Protein AF-A0A7C3WJH5-F1 (afdb_monomer_lite)

pLDDT: mean 87.21, std 12.79, range [44.97, 98.38]

Sequence (146 aa):
MLFRFSALPVWGDQRVRDRLSWYYEVMLDRKPAKFKICRSVKADLEPTKASFEELLEEHSRLQKKFADTLQRVKSGAGIIELEEEPMFSLLDVKIELAKRMLKRCSFCEWRCRVDRTVEGKRGACKLGEKSFVSTWFHHYGEEPPL

Radius of gyration: 19.27 Å; chains: 1; bounding box: 49×36×44 Å

Foldseek 3Di:
DDQLQVAVVLCVDVVLCVVCVVVVCVVVLFAPDLVLLQQLQDFPDDQVPDDLVVLVVSLVVSVVVSVVSVVVRVVDDGPPPRPDGYPDGSVNSVVSNVQVCLCQPCPDPPSVGWNQADPPTADPVRDHPDDDDPDDDDDPVSDHDD

Secondary structure (DSSP, 8-state):
----GGGTGGGG-HHHHHHTHHHHHHHTTSS--HHHHHHHSB-SS-TTTS-HHHHHHHHHHHHHHHHHHHHHHHHH-SS----S--SSBHHHHHHHHHHHHHHT--SSTT-----TTSTT---TT---SSPP--------S-SPP-

Structure (mmCIF, N/CA/C/O backbone):
data_AF-A0A7C3WJH5-F1
#
_entry.id   AF-A0A7C3WJH5-F1
#
loop_
_atom_site.group_PDB
_atom_site.id
_atom_site.type_symbol
_atom_site.label_atom_id
_atom_site.label_alt_id
_atom_site.label_comp_id
_atom_site.label_asym_id
_atom_site.label_entity_id
_atom_site.label_seq_id
_atom_site.pdbx_PDB_ins_code
_atom_site.Cartn_x
_atom_site.Cartn_y
_atom_site.Cartn_z
_atom_site.occupancy
_atom_site.B_iso_or_equiv
_atom_site.auth_seq_id
_atom_site.auth_comp_id
_atom_site.auth_asym_id
_atom_site.auth_atom_id
_atom_site.pdbx_PDB_model_num
ATOM 1 N N . MET A 1 1 ? -33.536 -11.030 -7.191 1.00 44.97 1 MET A N 1
ATOM 2 C CA . MET A 1 1 ? -32.093 -11.115 -6.888 1.00 44.97 1 MET A CA 1
ATOM 3 C C . MET A 1 1 ? -31.971 -11.543 -5.432 1.00 44.97 1 MET A C 1
ATOM 5 O O . MET A 1 1 ? -32.331 -10.771 -4.556 1.00 44.97 1 MET A O 1
ATOM 9 N N . LEU A 1 2 ? -31.640 -12.811 -5.179 1.00 46.41 2 LEU A N 1
ATOM 10 C CA . LEU A 1 2 ? -31.436 -13.333 -3.824 1.00 46.41 2 LEU A CA 1
ATOM 11 C C . LEU A 1 2 ? -30.018 -12.947 -3.399 1.00 46.41 2 LEU A C 1
ATOM 13 O O . LEU A 1 2 ? -29.064 -13.605 -3.803 1.00 46.41 2 LEU A O 1
ATOM 17 N N . PHE A 1 3 ? -29.878 -11.859 -2.646 1.00 53.47 3 PHE A N 1
ATOM 18 C CA . PHE A 1 3 ? -28.608 -11.509 -2.014 1.00 53.47 3 PHE A CA 1
ATOM 19 C C . PHE A 1 3 ? -28.236 -12.623 -1.031 1.00 53.47 3 PHE A C 1
ATOM 21 O O . PHE A 1 3 ? -28.985 -12.918 -0.094 1.00 53.47 3 PHE A O 1
ATOM 28 N N . ARG A 1 4 ? -27.097 -13.283 -1.250 1.00 50.19 4 ARG A N 1
ATOM 29 C CA . ARG A 1 4 ? -26.543 -14.224 -0.275 1.00 50.19 4 ARG A CA 1
ATOM 30 C C . ARG A 1 4 ? -25.957 -13.417 0.879 1.00 50.19 4 ARG A C 1
ATOM 32 O O . ARG A 1 4 ? -24.790 -13.057 0.884 1.00 50.19 4 ARG A O 1
ATOM 39 N N . PHE A 1 5 ? -26.767 -13.172 1.903 1.00 58.47 5 PHE A N 1
ATOM 40 C CA . PHE A 1 5 ? -26.326 -12.542 3.150 1.00 58.47 5 PHE A CA 1
ATOM 41 C C . PHE A 1 5 ? -25.544 -13.500 4.068 1.00 58.47 5 PHE A C 1
ATOM 43 O O . PHE A 1 5 ? -25.628 -13.389 5.288 1.00 58.47 5 PHE A O 1
ATOM 50 N N . SER A 1 6 ? -24.778 -14.450 3.520 1.00 62.44 6 SER A N 1
ATOM 51 C CA . SER A 1 6 ? -23.958 -15.378 4.318 1.00 62.44 6 SER A CA 1
ATOM 52 C C . SER A 1 6 ? -22.947 -14.662 5.216 1.00 62.44 6 SER A C 1
ATOM 54 O O . SER A 1 6 ? -22.569 -15.201 6.253 1.00 62.44 6 SER A O 1
ATOM 56 N N . ALA A 1 7 ? -22.553 -13.438 4.858 1.00 67.88 7 ALA A N 1
ATOM 57 C CA . ALA A 1 7 ? -21.676 -12.606 5.667 1.00 67.88 7 ALA A CA 1
ATOM 58 C C . ALA A 1 7 ? -22.366 -11.933 6.868 1.00 67.88 7 ALA A C 1
ATOM 60 O O . ALA A 1 7 ? -21.681 -11.592 7.821 1.00 67.88 7 ALA A O 1
ATOM 61 N N . LEU A 1 8 ? -23.691 -11.731 6.891 1.00 72.06 8 LEU A N 1
ATOM 62 C CA . LEU A 1 8 ? -24.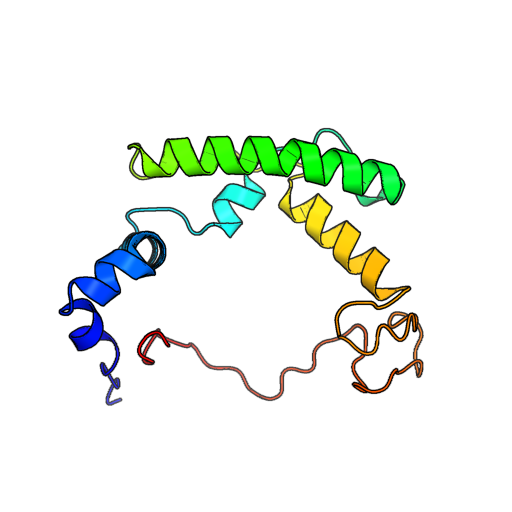328 -11.011 8.010 1.00 72.06 8 LEU A CA 1
ATOM 63 C C . LEU A 1 8 ? -24.288 -11.786 9.341 1.00 72.06 8 LEU A C 1
ATOM 65 O O . LEU A 1 8 ? -23.920 -11.184 10.353 1.00 72.06 8 LEU A O 1
ATOM 69 N N . PRO A 1 9 ? -24.588 -13.101 9.383 1.00 82.00 9 PRO A N 1
ATOM 70 C CA . PRO A 1 9 ? -24.524 -13.873 10.624 1.00 82.00 9 PRO A CA 1
ATOM 71 C C . PRO A 1 9 ? -23.133 -13.902 11.268 1.00 82.00 9 PRO A C 1
ATOM 73 O O . PRO A 1 9 ? -23.036 -14.005 12.490 1.00 82.00 9 PRO A O 1
ATOM 76 N N . VAL A 1 10 ? -22.056 -13.783 10.479 1.00 85.19 10 VAL A N 1
ATOM 77 C CA . VAL A 1 10 ? -20.673 -13.877 10.980 1.00 85.19 10 VAL A CA 1
ATOM 78 C C . VAL A 1 10 ? -20.339 -12.762 11.973 1.00 85.19 10 VAL A C 1
ATOM 80 O O . VAL A 1 10 ? -19.590 -12.975 12.923 1.00 85.19 10 VAL A O 1
ATOM 83 N N . TRP A 1 11 ? -20.964 -11.591 11.810 1.00 85.44 11 TRP A N 1
ATOM 84 C CA . TRP A 1 11 ? -20.788 -10.447 12.700 1.00 85.44 11 TRP A CA 1
ATOM 85 C C . TRP A 1 11 ? -21.499 -10.631 14.041 1.00 85.44 11 TRP A C 1
ATOM 87 O O . TRP A 1 11 ? -21.259 -9.860 14.965 1.00 85.44 11 TRP A O 1
ATOM 97 N N . GLY A 1 12 ? -22.334 -11.665 14.185 1.00 85.50 12 GLY A N 1
ATOM 98 C CA . GLY A 1 12 ? -22.868 -12.089 15.474 1.00 85.50 12 GLY A CA 1
ATOM 99 C C . GLY A 1 12 ? -21.789 -12.651 16.408 1.00 85.50 12 GLY A C 1
ATOM 100 O O . GLY A 1 12 ? -21.856 -12.397 17.612 1.00 85.50 12 GLY A O 1
ATOM 101 N N . ASP A 1 13 ? -20.762 -13.334 15.880 1.00 89.81 13 ASP A N 1
ATOM 102 C CA . ASP A 1 13 ? -19.672 -13.915 16.682 1.00 89.81 13 ASP A CA 1
ATOM 103 C C . ASP A 1 13 ? -18.742 -12.809 17.213 1.00 89.81 13 ASP A C 1
ATOM 105 O O . ASP A 1 13 ? -18.134 -12.040 16.461 1.00 89.81 13 ASP A O 1
ATOM 109 N N . GLN A 1 14 ? -18.618 -12.730 18.539 1.00 90.56 14 GLN A N 1
ATOM 110 C CA . GLN A 1 14 ? -17.771 -11.742 19.204 1.00 90.56 14 GLN A CA 1
ATOM 111 C C . GLN A 1 14 ? -16.292 -11.890 18.817 1.00 90.56 14 GLN A C 1
ATOM 113 O O . GLN A 1 14 ? -15.617 -10.890 18.597 1.00 90.56 14 GLN A O 1
ATOM 118 N N . ARG A 1 15 ? -15.792 -13.119 18.630 1.00 91.50 15 ARG A N 1
ATOM 119 C CA . ARG A 1 15 ? -14.390 -13.371 18.256 1.00 91.50 15 ARG A CA 1
ATOM 120 C C . ARG A 1 15 ? -14.061 -12.793 16.886 1.00 91.50 15 ARG A C 1
ATOM 122 O O . ARG A 1 15 ? -12.947 -12.316 16.672 1.00 91.50 15 ARG A O 1
ATOM 129 N N . VAL A 1 16 ? -15.022 -12.838 15.963 1.00 90.06 16 VAL A N 1
ATOM 130 C CA . VAL A 1 16 ? -14.884 -12.252 14.624 1.00 90.06 16 VAL A CA 1
ATOM 131 C C . VAL A 1 16 ? -14.828 -10.733 14.735 1.00 90.06 16 VAL A C 1
ATOM 133 O O . VAL A 1 16 ? -13.905 -10.117 14.200 1.00 90.06 16 VAL A O 1
ATOM 136 N N . ARG A 1 17 ? -15.755 -10.132 15.494 1.00 89.56 17 ARG A N 1
ATOM 137 C CA . ARG A 1 17 ? -15.758 -8.685 15.759 1.00 89.56 17 ARG A CA 1
ATOM 138 C C . ARG A 1 17 ? -14.473 -8.209 16.432 1.00 89.56 17 ARG A C 1
ATOM 140 O O . ARG A 1 17 ? -13.965 -7.159 16.056 1.00 89.56 17 ARG A O 1
ATOM 147 N N . ASP A 1 18 ? -13.903 -8.982 17.349 1.00 90.69 18 ASP A N 1
ATOM 148 C CA . ASP A 1 18 ? -12.664 -8.611 18.036 1.00 90.69 18 ASP A CA 1
ATOM 149 C C . ASP A 1 18 ? -11.457 -8.658 17.085 1.00 90.69 18 ASP A C 1
ATOM 151 O O . ASP A 1 18 ? -10.703 -7.684 16.967 1.00 90.69 18 ASP A O 1
ATOM 155 N N . ARG A 1 19 ? -11.298 -9.765 16.343 1.00 91.44 19 ARG A N 1
ATOM 156 C CA . ARG A 1 19 ? -10.176 -9.965 15.406 1.00 91.44 19 ARG A CA 1
ATOM 157 C C . ARG A 1 19 ? -10.212 -9.008 14.220 1.00 91.44 19 ARG A C 1
ATOM 159 O O . ARG A 1 19 ? -9.163 -8.564 13.757 1.00 91.44 19 ARG A O 1
ATOM 166 N N . LEU A 1 20 ? -11.408 -8.683 13.736 1.00 90.94 20 LEU A N 1
ATOM 167 C CA . LEU A 1 20 ? -11.628 -7.843 12.558 1.00 90.94 20 LEU A CA 1
ATOM 168 C C . LEU A 1 20 ? -12.249 -6.495 12.913 1.00 90.94 20 LEU A C 1
ATOM 170 O O . LEU A 1 20 ? -12.858 -5.851 12.062 1.00 90.94 20 LEU A O 1
ATOM 174 N N . SER A 1 21 ? -12.049 -6.034 14.146 1.00 90.69 21 SER A N 1
ATOM 175 C CA . SER A 1 21 ? -12.645 -4.806 14.682 1.00 90.69 21 SER A CA 1
ATOM 176 C C . SER A 1 21 ? -12.490 -3.604 13.755 1.00 90.69 21 SER A C 1
ATOM 178 O O . SER A 1 21 ? -13.458 -2.905 13.486 1.00 90.69 21 SER A O 1
ATOM 180 N N . TRP A 1 22 ? -11.306 -3.384 13.175 1.00 90.81 22 TRP A N 1
ATOM 181 C CA . TRP A 1 22 ? -11.121 -2.285 12.222 1.00 90.81 22 TRP A CA 1
ATOM 182 C C . TRP A 1 22 ? -11.978 -2.437 10.963 1.00 90.81 22 TRP A C 1
ATOM 184 O O . TRP A 1 22 ? -12.565 -1.464 10.507 1.00 90.81 22 TRP A O 1
ATOM 194 N N . TYR A 1 23 ? -12.034 -3.642 10.390 1.00 88.31 23 TYR A N 1
ATOM 195 C CA . TYR A 1 23 ? -12.846 -3.905 9.203 1.00 88.31 23 TYR A CA 1
ATOM 196 C C . TYR A 1 23 ? -14.330 -3.693 9.512 1.00 88.31 23 TYR A C 1
ATOM 198 O O . TYR A 1 23 ? -15.016 -3.020 8.753 1.00 88.31 23 TYR A O 1
ATOM 206 N N . TYR A 1 24 ? -14.794 -4.192 10.660 1.00 87.44 24 TYR A N 1
ATOM 207 C CA . TYR A 1 24 ? -16.168 -4.021 11.127 1.00 87.44 24 TYR A CA 1
ATOM 208 C C . TYR A 1 24 ? -16.548 -2.542 11.305 1.00 87.44 24 TYR A C 1
ATOM 210 O O . TYR A 1 24 ? -17.602 -2.108 10.850 1.00 87.44 24 TYR A O 1
ATOM 218 N N . GLU A 1 25 ? -15.666 -1.740 11.905 1.00 89.25 25 GLU A N 1
ATOM 219 C CA . GLU A 1 25 ? -15.886 -0.300 12.079 1.00 89.25 25 GLU A CA 1
ATOM 220 C C . GLU A 1 25 ? -15.873 0.477 10.752 1.00 89.25 25 GLU A C 1
ATOM 222 O O . GLU A 1 25 ? -16.611 1.448 10.610 1.00 89.25 25 GLU A O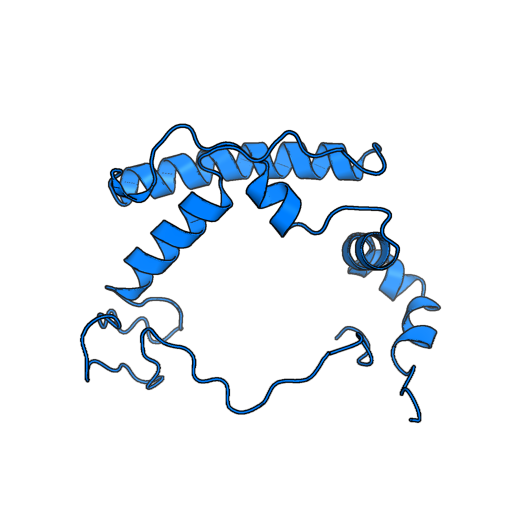 1
ATOM 227 N N . VAL A 1 26 ? -15.056 0.058 9.777 1.00 88.25 26 VAL A N 1
ATOM 228 C CA . VAL A 1 26 ? -15.052 0.639 8.421 1.00 88.25 26 VAL A CA 1
ATOM 229 C C . VAL A 1 26 ? -16.324 0.268 7.663 1.00 88.25 26 VAL A C 1
ATOM 231 O O . VAL A 1 26 ? -16.908 1.127 7.019 1.00 88.25 26 VAL A O 1
ATOM 234 N N . MET A 1 27 ? -16.771 -0.987 7.759 1.00 85.06 27 MET A N 1
ATOM 235 C CA . MET A 1 27 ? -18.012 -1.466 7.139 1.00 85.06 27 MET A CA 1
ATOM 236 C C . MET A 1 27 ? -19.242 -0.697 7.643 1.00 85.06 27 MET A C 1
ATOM 238 O O . MET A 1 27 ? -20.198 -0.515 6.902 1.00 85.06 27 MET A O 1
ATOM 242 N N . LEU A 1 28 ? -19.214 -0.250 8.900 1.00 86.31 28 LEU A N 1
ATOM 243 C CA . LEU A 1 28 ? -20.289 0.524 9.524 1.00 86.31 28 LEU A CA 1
ATOM 244 C C . LEU A 1 28 ? -20.090 2.041 9.393 1.00 86.31 28 LEU A C 1
ATOM 246 O O . LEU A 1 28 ? -20.722 2.793 10.131 1.00 86.31 28 LEU A O 1
ATOM 250 N N . ASP A 1 29 ? -19.185 2.480 8.509 1.00 84.81 29 ASP A N 1
ATOM 251 C CA . ASP A 1 29 ? -18.837 3.885 8.245 1.00 84.81 29 ASP A CA 1
ATOM 252 C C . ASP A 1 29 ? -18.432 4.694 9.494 1.00 84.81 29 ASP A C 1
ATOM 254 O O . ASP A 1 29 ? -18.422 5.924 9.499 1.00 84.81 29 ASP A O 1
ATOM 258 N N . ARG A 1 30 ? -18.022 4.014 10.571 1.00 86.69 30 ARG A N 1
ATOM 259 C CA . ARG A 1 30 ? -17.569 4.661 11.812 1.00 86.69 30 ARG A CA 1
ATOM 260 C C . ARG A 1 30 ? -16.101 5.059 11.767 1.00 86.69 30 ARG A C 1
ATOM 262 O O . ARG A 1 30 ? -15.682 5.967 12.487 1.00 86.69 30 ARG A O 1
ATOM 269 N N . LYS A 1 31 ? -15.303 4.375 10.941 1.00 89.12 31 LYS A N 1
ATOM 270 C CA . LYS A 1 31 ? -13.866 4.632 10.769 1.00 89.12 31 LYS A CA 1
ATOM 271 C C . LYS A 1 31 ? -13.477 4.680 9.291 1.00 89.12 31 LYS A C 1
ATOM 273 O O . LYS A 1 31 ? -14.048 3.957 8.480 1.00 89.12 31 LYS A O 1
ATOM 278 N N . PRO A 1 32 ? -12.462 5.477 8.917 1.00 89.88 32 PRO A N 1
ATOM 279 C CA . PRO A 1 32 ? -11.977 5.508 7.546 1.00 89.88 32 PRO A CA 1
ATOM 280 C C . PRO A 1 32 ? -11.230 4.218 7.181 1.00 89.88 32 PRO A C 1
ATOM 282 O O . PRO A 1 32 ? -10.502 3.629 7.985 1.00 89.88 32 PRO A O 1
ATOM 285 N N . ALA A 1 33 ? -11.331 3.808 5.917 1.00 90.75 33 ALA A N 1
ATOM 286 C CA . ALA A 1 33 ? -10.462 2.773 5.371 1.00 90.75 33 ALA A CA 1
ATOM 287 C C . ALA A 1 33 ? -8.981 3.192 5.478 1.00 90.75 33 ALA A C 1
ATOM 289 O O . ALA A 1 33 ? -8.633 4.358 5.287 1.00 90.75 33 ALA A O 1
ATOM 290 N N . LYS A 1 34 ? -8.075 2.236 5.728 1.00 92.38 34 LYS A N 1
ATOM 291 C CA . LYS A 1 34 ? 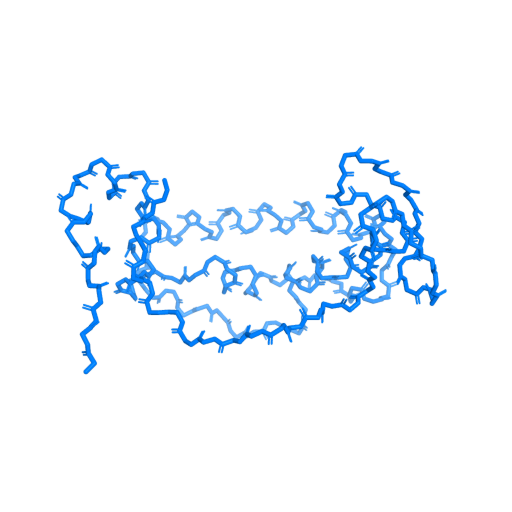-6.644 2.532 5.953 1.00 92.38 34 LYS A CA 1
ATOM 292 C C . LYS A 1 34 ? -5.970 3.237 4.775 1.00 92.38 34 LYS A C 1
ATOM 294 O O . LYS A 1 34 ? -5.039 4.004 4.995 1.00 92.38 34 LYS A O 1
ATOM 299 N N . PHE A 1 35 ? -6.427 3.007 3.542 1.00 92.25 35 PHE A N 1
ATOM 300 C CA . PHE A 1 35 ? -5.879 3.707 2.378 1.00 92.25 35 PHE A CA 1
ATOM 301 C C . PHE A 1 35 ? -6.215 5.206 2.401 1.00 92.25 35 PHE A C 1
ATOM 303 O O . PHE A 1 35 ? -5.384 6.000 1.976 1.00 92.25 35 PHE A O 1
ATOM 310 N N . LYS A 1 36 ? -7.372 5.604 2.960 1.00 91.62 36 LYS A N 1
ATOM 311 C CA . LYS A 1 36 ? -7.723 7.018 3.154 1.00 91.62 36 LYS A CA 1
ATOM 312 C C . LYS A 1 36 ? -6.755 7.675 4.143 1.00 91.62 36 LYS A C 1
ATOM 314 O O . LYS A 1 36 ? -6.207 8.725 3.844 1.00 91.62 36 LYS A O 1
ATOM 319 N N . ILE A 1 37 ? -6.442 6.995 5.252 1.00 91.94 37 ILE A N 1
ATOM 320 C CA . ILE A 1 37 ? -5.408 7.444 6.206 1.00 91.94 37 ILE A CA 1
ATOM 321 C C . ILE A 1 37 ? -4.030 7.513 5.527 1.00 91.94 37 ILE A C 1
ATOM 323 O O . ILE A 1 37 ? -3.278 8.456 5.719 1.00 91.94 37 ILE A O 1
ATOM 327 N N . CYS A 1 38 ? -3.672 6.520 4.711 1.00 94.38 38 CYS A N 1
ATOM 328 C CA . CYS A 1 38 ? -2.403 6.525 3.981 1.00 94.38 38 CYS A CA 1
ATOM 329 C C . CYS A 1 38 ? -2.296 7.711 3.008 1.00 94.38 38 CYS A C 1
ATOM 331 O O . CYS A 1 38 ? -1.213 8.265 2.847 1.00 94.38 38 CYS A O 1
ATOM 333 N N . ARG A 1 39 ? -3.408 8.097 2.374 1.00 93.75 39 ARG A N 1
ATOM 334 C CA . ARG A 1 39 ? -3.493 9.226 1.440 1.00 93.75 39 ARG A CA 1
ATOM 335 C C . ARG A 1 39 ? -3.445 10.586 2.144 1.00 93.75 39 ARG A C 1
ATOM 337 O O . ARG A 1 39 ? -2.969 11.542 1.554 1.00 93.75 39 ARG A O 1
ATOM 344 N N . SER A 1 40 ? -3.868 10.676 3.405 1.00 92.25 40 SER A N 1
ATOM 345 C CA . SER A 1 40 ? -3.809 11.930 4.170 1.00 92.25 40 SER A CA 1
ATOM 346 C C . SER A 1 40 ? -2.421 12.235 4.748 1.00 92.25 40 SER A C 1
ATOM 348 O O . SER A 1 40 ? -2.160 13.343 5.202 1.00 92.25 40 SER A O 1
ATOM 350 N N . VAL A 1 41 ? -1.510 11.257 4.788 1.00 94.12 41 VAL A N 1
ATOM 351 C CA . VAL A 1 41 ? -0.162 11.454 5.337 1.00 94.12 41 VAL A CA 1
ATOM 352 C C . VAL A 1 41 ? 0.717 12.130 4.284 1.00 94.12 41 VAL A C 1
ATOM 354 O O . VAL A 1 41 ? 1.195 11.465 3.366 1.00 94.12 41 VAL A O 1
ATOM 357 N N . LYS A 1 42 ? 0.937 13.441 4.435 1.00 95.94 42 LYS A N 1
ATOM 358 C CA . LYS A 1 42 ? 1.752 14.271 3.534 1.00 95.94 42 LYS A CA 1
ATOM 359 C C . LYS A 1 42 ? 3.195 13.775 3.412 1.00 95.94 42 LYS A C 1
ATOM 361 O O . LYS A 1 42 ? 3.867 13.574 4.428 1.00 95.94 42 LYS A O 1
ATOM 366 N N . ALA A 1 43 ? 3.658 13.651 2.170 1.00 96.88 43 ALA A N 1
ATOM 367 C CA . ALA A 1 43 ? 5.058 13.466 1.814 1.00 96.88 43 ALA A CA 1
ATOM 368 C C . ALA A 1 43 ? 5.751 14.824 1.628 1.00 96.88 43 ALA A C 1
ATOM 370 O O . ALA A 1 43 ? 5.159 15.764 1.096 1.00 96.88 43 ALA A O 1
ATOM 371 N N . ASP A 1 44 ? 7.011 14.914 2.051 1.00 94.88 44 ASP A N 1
ATOM 372 C CA . ASP A 1 44 ? 7.810 16.148 1.970 1.00 94.88 44 ASP A CA 1
ATOM 373 C C . ASP A 1 44 ? 8.755 16.152 0.751 1.00 94.88 44 ASP A C 1
ATOM 375 O O . ASP A 1 44 ? 9.721 16.908 0.698 1.00 94.88 44 ASP A O 1
ATOM 379 N N . LEU A 1 45 ? 8.470 15.305 -0.243 1.00 96.62 45 LEU A N 1
ATOM 380 C CA . LEU A 1 45 ? 9.190 15.226 -1.512 1.00 96.62 45 LEU A CA 1
ATOM 381 C C . LEU A 1 45 ? 8.238 14.931 -2.674 1.00 96.62 45 LEU A C 1
ATOM 383 O O . LEU A 1 45 ? 7.127 14.438 -2.477 1.00 96.62 45 LEU A O 1
ATOM 387 N N . GLU A 1 46 ? 8.704 15.198 -3.892 1.00 97.81 46 GLU A N 1
ATOM 388 C CA . GLU A 1 46 ? 8.043 14.776 -5.126 1.00 97.81 46 GLU A CA 1
ATOM 389 C C . GLU A 1 46 ? 8.519 13.358 -5.503 1.00 97.81 46 GLU A C 1
ATOM 391 O O . GLU A 1 46 ? 9.693 13.188 -5.855 1.00 97.81 46 GLU A O 1
ATOM 396 N N . PRO A 1 47 ? 7.652 12.323 -5.454 1.00 97.62 47 PRO A N 1
ATOM 397 C CA . PRO A 1 47 ? 8.097 10.934 -5.576 1.00 97.62 47 PRO A CA 1
ATOM 398 C C . PRO A 1 47 ? 8.828 10.618 -6.885 1.00 97.62 47 PRO A C 1
ATOM 400 O O . PRO A 1 47 ? 9.811 9.880 -6.897 1.00 97.62 47 PRO A O 1
ATOM 403 N N . THR A 1 48 ? 8.381 11.201 -7.996 1.00 97.38 48 THR A N 1
ATOM 404 C CA . THR A 1 48 ? 8.944 10.977 -9.337 1.00 97.38 48 THR A CA 1
ATOM 405 C C . THR A 1 48 ? 10.359 11.532 -9.502 1.00 97.38 48 THR A C 1
ATOM 407 O O . THR A 1 48 ? 11.093 11.035 -10.355 1.00 97.38 48 THR A O 1
ATOM 410 N N . LYS A 1 49 ? 10.759 12.526 -8.696 1.00 97.69 49 LYS A N 1
ATOM 411 C CA . LYS A 1 49 ? 12.086 13.164 -8.758 1.00 97.69 49 LYS A CA 1
ATOM 412 C C . LYS A 1 49 ? 13.095 12.588 -7.765 1.00 97.69 49 LYS A C 1
ATOM 414 O O . LYS A 1 49 ? 14.291 12.719 -7.995 1.00 97.69 49 LYS A O 1
ATOM 419 N N . ALA A 1 50 ? 12.630 11.953 -6.692 1.00 97.56 50 ALA A N 1
ATOM 420 C CA . ALA A 1 50 ? 13.496 11.338 -5.687 1.00 97.56 50 ALA A CA 1
ATOM 421 C C . ALA A 1 50 ? 14.194 10.074 -6.220 1.00 97.56 50 ALA A C 1
ATOM 423 O O . ALA A 1 50 ? 13.676 9.386 -7.100 1.00 97.56 50 ALA A O 1
ATOM 424 N N . SER A 1 51 ? 15.350 9.718 -5.669 1.00 97.88 51 SER A N 1
ATOM 425 C CA . SER A 1 51 ? 16.029 8.425 -5.836 1.00 97.88 51 SER A CA 1
ATOM 426 C C . SER A 1 51 ? 15.277 7.289 -5.126 1.00 97.88 51 SER A C 1
ATOM 428 O O . SER A 1 51 ? 14.284 7.506 -4.431 1.00 97.88 51 SER A O 1
ATOM 430 N N . PHE A 1 52 ? 15.669 6.033 -5.366 1.00 96.50 52 PHE A N 1
ATOM 431 C CA . PHE A 1 52 ? 14.997 4.892 -4.731 1.00 96.50 52 PHE A CA 1
ATOM 432 C C . PHE A 1 52 ? 15.264 4.860 -3.220 1.00 96.50 52 PHE A C 1
ATOM 434 O O . PHE A 1 52 ? 14.371 4.545 -2.437 1.00 96.50 52 PHE A O 1
ATOM 441 N N . GLU A 1 53 ? 16.474 5.238 -2.827 1.00 98.00 53 GLU A N 1
ATOM 442 C CA . GLU A 1 53 ? 16.947 5.339 -1.453 1.00 98.00 53 GLU A CA 1
ATOM 443 C C . GLU A 1 53 ? 16.183 6.431 -0.694 1.00 98.00 53 GLU A C 1
ATOM 445 O O . GLU A 1 53 ? 15.585 6.139 0.342 1.00 98.00 53 GLU A O 1
ATOM 450 N N . GLU A 1 54 ? 16.076 7.638 -1.261 1.00 98.25 54 GLU A N 1
ATOM 451 C CA . GLU A 1 54 ? 15.282 8.733 -0.677 1.00 98.25 54 GLU A CA 1
ATOM 452 C C . GLU A 1 54 ? 13.808 8.335 -0.497 1.00 98.25 54 GLU A C 1
ATOM 454 O O . GLU A 1 54 ? 13.201 8.626 0.534 1.00 98.25 54 GLU A O 1
ATOM 459 N N . LEU A 1 55 ? 13.221 7.610 -1.459 1.00 98.31 55 LEU A N 1
ATOM 460 C CA . LEU A 1 55 ? 11.852 7.100 -1.329 1.00 98.31 55 LEU A CA 1
ATOM 461 C C . LEU A 1 55 ? 11.703 6.088 -0.186 1.00 98.31 55 LEU A C 1
ATOM 463 O O . LEU A 1 55 ? 10.660 6.066 0.467 1.00 98.31 55 LEU A O 1
ATOM 467 N N . LEU A 1 56 ? 12.700 5.231 0.055 1.00 98.19 56 LEU A N 1
ATOM 468 C CA . LEU A 1 56 ? 12.672 4.261 1.155 1.00 98.19 56 LEU A CA 1
ATOM 469 C C . LEU A 1 56 ? 12.815 4.937 2.521 1.00 98.19 56 LEU A C 1
ATOM 471 O O . LEU A 1 56 ? 12.123 4.553 3.474 1.00 98.19 56 LEU A O 1
ATOM 475 N N . GLU A 1 57 ? 13.686 5.938 2.619 1.00 98.31 57 GLU A N 1
ATOM 476 C CA . GLU A 1 57 ? 13.851 6.759 3.820 1.00 98.31 57 GLU A CA 1
ATOM 477 C C . GLU A 1 57 ? 12.560 7.514 4.136 1.00 98.31 57 GLU A C 1
ATOM 479 O O . GLU A 1 57 ? 12.021 7.403 5.245 1.00 98.31 57 GLU A O 1
ATOM 484 N N . GLU A 1 58 ? 11.996 8.188 3.133 1.00 98.31 58 GLU A N 1
ATOM 485 C CA . GLU A 1 58 ? 10.739 8.911 3.269 1.00 98.31 58 GLU A CA 1
ATOM 486 C C . GLU A 1 58 ? 9.588 7.965 3.610 1.00 98.31 58 GLU A C 1
ATOM 488 O O . GLU A 1 58 ? 8.835 8.214 4.551 1.00 98.31 58 GLU A O 1
ATOM 493 N N . HIS A 1 59 ? 9.482 6.820 2.932 1.00 98.38 59 HIS A N 1
ATOM 494 C CA . HIS A 1 59 ? 8.496 5.797 3.269 1.00 98.38 59 HIS A CA 1
ATOM 495 C C . HIS A 1 59 ? 8.608 5.378 4.739 1.00 98.38 59 HIS A C 1
ATOM 497 O O . HIS A 1 59 ? 7.595 5.303 5.432 1.00 98.38 59 HIS A O 1
ATOM 503 N N . SER A 1 60 ? 9.820 5.138 5.241 1.00 98.38 60 SER A N 1
ATOM 504 C CA . SER A 1 60 ? 10.052 4.734 6.634 1.00 98.38 60 SER A CA 1
ATOM 505 C C . SER A 1 60 ? 9.648 5.824 7.629 1.00 98.38 60 SER A C 1
ATOM 507 O O . SER A 1 60 ? 9.038 5.530 8.661 1.00 98.38 60 SER A O 1
ATOM 509 N N . ARG A 1 61 ? 9.925 7.094 7.313 1.00 98.25 61 ARG A N 1
ATOM 510 C CA . ARG A 1 61 ? 9.497 8.249 8.114 1.00 98.25 61 ARG A CA 1
ATOM 511 C C . ARG A 1 61 ? 7.974 8.391 8.127 1.00 98.25 61 ARG A C 1
ATOM 513 O O . ARG A 1 61 ? 7.368 8.518 9.191 1.00 98.25 61 ARG A O 1
ATOM 520 N N . LEU A 1 62 ? 7.343 8.322 6.959 1.00 97.81 62 LEU A N 1
ATOM 521 C CA . LEU A 1 62 ? 5.896 8.437 6.802 1.00 97.81 62 LEU A CA 1
ATOM 522 C C . LEU A 1 62 ? 5.140 7.239 7.393 1.00 97.81 62 LEU A C 1
ATOM 524 O O . LEU A 1 62 ? 4.029 7.415 7.884 1.00 97.81 62 LEU A O 1
ATOM 528 N N . GLN A 1 63 ? 5.727 6.037 7.417 1.00 97.81 63 GLN A N 1
ATOM 529 C CA . GLN A 1 63 ? 5.155 4.878 8.118 1.00 97.81 63 GLN A CA 1
ATOM 530 C C . GLN A 1 63 ? 4.971 5.146 9.617 1.00 97.81 63 GLN A C 1
ATOM 532 O O . GLN A 1 63 ? 3.951 4.744 10.175 1.00 97.81 63 GLN A O 1
ATOM 537 N N . LYS A 1 64 ? 5.904 5.866 10.258 1.00 97.94 64 LYS A N 1
ATOM 538 C CA . LYS A 1 64 ? 5.762 6.281 11.665 1.00 97.94 64 LYS A CA 1
ATOM 539 C C . LYS A 1 64 ? 4.581 7.242 11.828 1.00 97.94 64 LYS A C 1
ATOM 541 O O . LYS A 1 64 ? 3.664 6.948 12.585 1.00 97.94 64 LYS A O 1
ATOM 546 N N . LYS A 1 65 ? 4.514 8.294 10.999 1.00 95.56 65 LYS A N 1
ATOM 547 C CA . LYS A 1 65 ? 3.379 9.243 10.985 1.00 95.56 65 LYS A CA 1
ATOM 548 C C . LYS A 1 65 ? 2.031 8.560 10.719 1.00 95.56 65 LYS A C 1
ATOM 550 O O . LYS A 1 65 ? 1.008 8.935 11.296 1.00 95.56 65 LYS A O 1
ATOM 555 N N . PHE A 1 66 ? 2.012 7.561 9.836 1.00 95.50 66 PHE A N 1
ATOM 556 C CA . PHE A 1 66 ? 0.834 6.744 9.566 1.00 95.50 66 PHE A CA 1
ATOM 557 C C . PHE A 1 66 ? 0.417 5.942 10.798 1.00 95.50 66 PHE A C 1
ATOM 559 O O . PHE A 1 66 ? -0.770 5.914 11.113 1.00 95.50 66 PHE A O 1
ATOM 566 N N . ALA A 1 67 ? 1.362 5.312 11.501 1.00 95.44 67 ALA A N 1
ATOM 567 C CA . ALA A 1 67 ? 1.079 4.574 12.728 1.00 95.44 67 ALA A CA 1
ATOM 568 C C . ALA A 1 67 ? 0.502 5.494 13.816 1.00 95.44 67 ALA A C 1
ATOM 570 O O . ALA A 1 67 ? -0.517 5.149 14.414 1.00 95.44 67 ALA A O 1
ATOM 571 N N . ASP A 1 68 ? 1.074 6.688 13.991 1.00 93.00 68 ASP A N 1
ATOM 572 C CA . ASP A 1 68 ? 0.579 7.696 14.935 1.00 93.00 68 ASP A CA 1
ATOM 573 C C . ASP A 1 68 ? -0.837 8.151 14.567 1.00 93.00 68 ASP A C 1
ATOM 575 O O . ASP A 1 68 ? -1.742 8.185 15.401 1.00 93.00 68 ASP A O 1
ATOM 579 N N . THR A 1 69 ? -1.073 8.441 13.285 1.00 90.88 69 THR A N 1
ATOM 580 C CA . THR A 1 69 ? -2.400 8.827 12.787 1.00 90.88 69 THR A CA 1
ATOM 581 C C . THR A 1 69 ? -3.413 7.708 12.970 1.00 90.88 69 THR A C 1
ATOM 583 O O . THR A 1 69 ? -4.500 7.951 13.485 1.00 90.88 69 THR A O 1
ATOM 586 N N . LEU A 1 70 ? -3.048 6.471 12.636 1.00 92.06 70 LEU A N 1
ATOM 587 C CA . LEU A 1 70 ? -3.888 5.300 12.856 1.00 92.06 70 LEU A CA 1
ATOM 588 C C . LEU A 1 70 ? -4.224 5.123 14.340 1.00 92.06 70 LEU A C 1
ATOM 590 O O . LEU A 1 70 ? -5.362 4.789 14.663 1.00 92.06 70 LEU A O 1
ATOM 594 N N . GLN A 1 71 ? -3.265 5.348 15.238 1.00 91.38 71 GLN A N 1
ATOM 595 C CA . GLN A 1 71 ? -3.490 5.234 16.674 1.00 91.38 71 GLN A CA 1
ATOM 596 C C . GLN A 1 71 ? -4.446 6.315 17.189 1.00 91.38 71 GLN A C 1
ATOM 598 O O . GLN A 1 71 ? -5.367 5.977 17.929 1.00 91.38 71 GLN A O 1
ATOM 603 N N . ARG A 1 72 ? -4.311 7.567 16.728 1.00 87.88 72 ARG A N 1
ATOM 604 C CA . ARG A 1 72 ? -5.269 8.650 17.029 1.00 87.88 72 ARG A CA 1
ATOM 605 C C . ARG A 1 72 ? -6.688 8.304 16.566 1.00 87.88 72 ARG A C 1
ATOM 607 O O . ARG A 1 72 ? -7.638 8.453 17.327 1.00 87.88 72 ARG A O 1
ATOM 614 N N . VAL A 1 73 ? -6.832 7.763 15.349 1.00 87.75 73 VAL A N 1
ATOM 615 C CA . VAL A 1 73 ? -8.136 7.305 14.826 1.00 87.75 73 VAL A CA 1
ATOM 616 C C . VAL A 1 73 ? -8.703 6.168 15.685 1.00 87.75 73 VAL A C 1
ATOM 618 O O . VAL A 1 73 ? -9.909 6.089 15.920 1.00 87.75 73 VAL A O 1
ATOM 621 N N . LYS A 1 74 ? -7.846 5.258 16.165 1.00 87.44 74 LYS A N 1
ATOM 622 C CA . LYS A 1 74 ? -8.263 4.144 17.027 1.00 87.44 74 LYS A CA 1
ATOM 623 C C . LYS A 1 74 ? -8.752 4.607 18.397 1.00 87.44 74 LYS A C 1
ATOM 625 O O . LYS A 1 74 ? -9.750 4.052 18.850 1.00 87.44 74 LYS A O 1
ATOM 630 N N . SER A 1 75 ? -8.059 5.554 19.034 1.00 84.62 75 SER A N 1
ATOM 631 C CA . SER A 1 75 ? -8.304 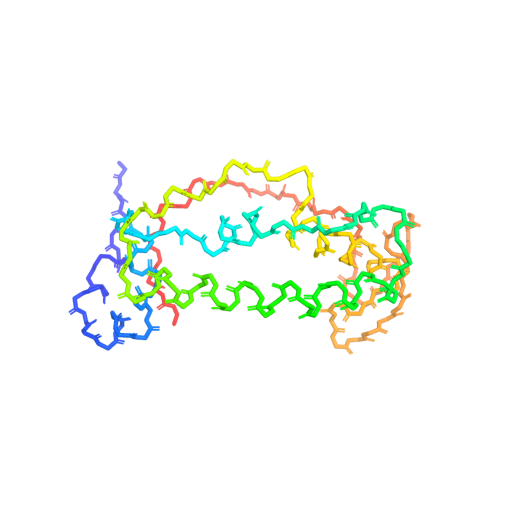5.978 20.420 1.00 84.62 75 SER A CA 1
ATOM 632 C C . SER A 1 75 ? -9.531 6.868 20.610 1.00 84.62 75 SER A C 1
ATOM 634 O O . SER A 1 75 ? -9.935 7.080 21.747 1.00 84.62 75 SER A O 1
ATOM 636 N N . GLY A 1 76 ? -10.140 7.361 19.531 1.00 70.56 76 GLY A N 1
ATOM 637 C CA . GLY A 1 76 ? -11.366 8.150 19.602 1.00 70.56 76 GLY A CA 1
ATOM 638 C C . GLY A 1 76 ? -11.212 9.523 18.967 1.00 70.56 76 GLY A C 1
ATOM 639 O O . GLY A 1 76 ? -10.917 10.503 19.639 1.00 70.56 76 GLY A O 1
ATOM 640 N N . ALA A 1 77 ? -11.485 9.564 17.669 1.00 49.94 77 ALA A N 1
ATOM 641 C CA . ALA A 1 77 ? -12.231 10.628 17.013 1.00 49.94 77 ALA A CA 1
ATOM 642 C C . ALA A 1 77 ? -12.988 9.930 15.874 1.00 49.94 77 ALA A C 1
ATOM 644 O O . ALA A 1 77 ? -12.378 9.459 14.911 1.00 49.94 77 ALA A O 1
ATOM 645 N N . GLY A 1 78 ? -14.300 9.729 16.049 1.00 53.47 78 GLY A N 1
ATOM 646 C CA . GLY A 1 78 ? -15.180 9.328 14.947 1.00 53.47 78 GLY A CA 1
ATOM 647 C C . GLY A 1 78 ? -15.035 10.321 13.796 1.00 53.47 78 GLY A C 1
ATOM 648 O O . GLY A 1 78 ? -14.680 11.462 14.061 1.00 53.47 78 GLY A O 1
ATOM 649 N N . ILE A 1 79 ? -15.225 9.847 12.556 1.00 52.59 79 ILE A N 1
ATOM 650 C CA . ILE A 1 79 ? -15.006 10.587 11.296 1.00 52.59 79 ILE A CA 1
ATOM 651 C C . ILE A 1 79 ? -13.931 11.664 11.480 1.00 52.59 79 ILE A C 1
ATOM 653 O O . ILE A 1 79 ? -14.227 12.850 11.584 1.00 52.59 79 ILE A O 1
ATOM 657 N N . ILE A 1 80 ? -12.663 11.251 11.568 1.00 54.28 80 ILE A N 1
ATOM 658 C CA . ILE A 1 80 ? -11.598 12.213 11.302 1.00 54.28 80 ILE A CA 1
ATOM 659 C C . ILE A 1 80 ? -11.870 12.691 9.884 1.00 54.28 80 ILE A C 1
ATOM 661 O O . ILE A 1 80 ? -11.732 11.914 8.934 1.00 54.28 80 ILE A O 1
ATOM 665 N N . GLU A 1 81 ? -12.321 13.938 9.771 1.00 58.25 81 GLU A N 1
ATOM 666 C CA . GLU A 1 81 ? -12.137 14.737 8.576 1.00 58.25 81 GLU A CA 1
ATOM 667 C C . GLU A 1 81 ? -10.633 14.730 8.354 1.00 58.25 81 GLU A C 1
ATOM 669 O O . GLU A 1 81 ? -9.861 15.427 9.012 1.00 58.25 81 GLU A O 1
ATOM 674 N N . LEU A 1 82 ? -10.198 13.764 7.547 1.00 66.44 82 LEU A N 1
ATOM 675 C CA . LEU A 1 82 ? -8.830 13.720 7.092 1.00 66.44 82 LEU A CA 1
ATOM 676 C C . LEU A 1 82 ? -8.614 15.072 6.420 1.00 66.44 82 LEU A C 1
ATOM 678 O O . LEU A 1 82 ? -9.449 15.478 5.610 1.00 66.44 82 LEU A O 1
ATOM 682 N N . GLU A 1 83 ? -7.550 15.765 6.824 1.00 64.62 83 GLU A N 1
ATOM 683 C CA . GLU A 1 83 ? -7.150 17.038 6.225 1.00 64.62 83 GLU A CA 1
ATOM 684 C C . GLU A 1 83 ? -7.191 16.939 4.693 1.00 64.62 83 GLU A C 1
ATOM 686 O O . GLU A 1 83 ? -7.052 15.844 4.130 1.00 64.62 83 GLU A O 1
ATOM 691 N N . GLU A 1 84 ? -7.385 18.084 4.031 1.00 71.12 84 GLU A N 1
ATOM 692 C CA . GLU A 1 84 ? -7.383 18.170 2.571 1.00 71.12 84 GLU A CA 1
ATOM 693 C C . GLU A 1 84 ? -6.224 17.375 1.968 1.00 71.12 84 GLU A C 1
ATOM 695 O O . GLU A 1 84 ? -5.106 17.344 2.493 1.00 71.12 84 GLU A O 1
ATOM 700 N N . GLU A 1 85 ? -6.512 16.694 0.861 1.00 78.94 85 GLU A N 1
ATOM 701 C CA . GLU A 1 85 ? -5.561 15.765 0.276 1.00 78.94 85 GLU A CA 1
ATOM 702 C C . GLU A 1 85 ? -4.273 16.493 -0.125 1.00 78.94 85 GLU A C 1
ATOM 704 O O . GLU A 1 85 ? -4.312 17.417 -0.945 1.00 78.94 85 GLU A O 1
ATOM 709 N N . PRO A 1 86 ? -3.118 16.093 0.435 1.00 91.69 86 PRO A N 1
ATOM 710 C CA . PRO A 1 86 ? -1.864 16.738 0.107 1.00 91.69 86 PRO A CA 1
ATOM 711 C C . PRO A 1 86 ? -1.507 16.454 -1.352 1.00 91.69 86 PRO A C 1
ATOM 713 O O . PRO A 1 86 ? -1.846 15.407 -1.900 1.00 91.69 86 PRO A O 1
ATOM 716 N N . MET A 1 87 ? -0.732 17.356 -1.957 1.00 93.75 87 MET A N 1
ATOM 717 C CA . MET A 1 87 ? -0.225 17.182 -3.324 1.00 93.75 87 MET A CA 1
ATOM 718 C C . MET A 1 87 ? 0.520 15.849 -3.515 1.00 93.75 87 MET A C 1
ATOM 720 O O . MET A 1 87 ? 0.384 15.217 -4.558 1.00 93.75 87 MET A O 1
ATOM 724 N N . PHE A 1 88 ? 1.282 15.422 -2.503 1.00 97.19 88 PHE A N 1
ATOM 725 C CA . PHE A 1 88 ? 1.921 14.111 -2.448 1.00 97.19 88 PHE A CA 1
ATOM 726 C C . PHE A 1 88 ? 1.731 13.490 -1.067 1.00 97.19 88 PHE A C 1
ATOM 728 O O . PHE A 1 88 ? 1.875 14.154 -0.036 1.00 97.19 88 PHE A O 1
ATOM 735 N N . SER A 1 89 ? 1.444 12.193 -1.047 1.00 97.00 89 SER A N 1
ATOM 736 C CA . SER A 1 89 ? 1.158 11.423 0.158 1.00 97.00 89 SER A CA 1
ATOM 737 C C . SER A 1 89 ? 2.042 10.182 0.289 1.00 97.00 89 SER A C 1
ATOM 739 O O . SER A 1 89 ? 2.712 9.752 -0.652 1.00 97.00 89 SER A O 1
ATOM 741 N N . LEU A 1 90 ? 1.990 9.526 1.449 1.00 97.50 90 LEU A N 1
ATOM 742 C CA . LEU A 1 90 ? 2.576 8.198 1.646 1.00 97.50 90 LEU A CA 1
ATOM 743 C C . LEU A 1 90 ? 2.059 7.176 0.622 1.00 97.50 90 LEU A C 1
ATOM 745 O O . LEU A 1 90 ? 2.794 6.257 0.253 1.00 97.50 90 LEU A O 1
ATOM 749 N N . LEU A 1 91 ? 0.812 7.313 0.157 1.00 97.12 91 LEU A N 1
ATOM 750 C CA . LEU A 1 91 ? 0.292 6.451 -0.900 1.00 97.12 91 LEU A CA 1
ATOM 751 C C . LEU A 1 91 ? 1.059 6.668 -2.213 1.00 97.12 91 LEU A C 1
ATOM 753 O O . LEU A 1 91 ? 1.446 5.687 -2.843 1.00 97.12 91 LEU A O 1
ATOM 757 N N . ASP A 1 92 ? 1.364 7.915 -2.573 1.00 98.00 92 ASP A N 1
ATOM 758 C CA . ASP A 1 92 ? 2.136 8.247 -3.778 1.00 98.00 92 ASP A CA 1
ATOM 759 C C . ASP A 1 92 ? 3.578 7.738 -3.691 1.00 98.00 92 ASP A C 1
ATOM 761 O O . ASP A 1 92 ? 4.083 7.146 -4.647 1.00 98.00 92 ASP A O 1
ATOM 765 N N . VAL A 1 93 ? 4.214 7.854 -2.517 1.00 98.38 93 VAL A N 1
ATOM 766 C CA . VAL A 1 93 ? 5.539 7.258 -2.262 1.00 98.38 93 VAL A CA 1
ATOM 767 C C . VAL A 1 93 ? 5.501 5.737 -2.466 1.00 98.38 93 VAL A C 1
ATOM 769 O O . VAL A 1 93 ? 6.370 5.176 -3.135 1.00 98.38 93 VAL A O 1
ATOM 772 N N . LYS A 1 94 ? 4.478 5.047 -1.937 1.00 98.00 94 LYS A N 1
ATOM 773 C CA . LYS A 1 94 ? 4.307 3.593 -2.126 1.00 98.00 94 LYS A CA 1
ATOM 774 C C . LYS A 1 94 ? 4.058 3.220 -3.588 1.00 98.00 94 LYS A C 1
ATOM 776 O O . LYS A 1 94 ? 4.596 2.212 -4.043 1.00 98.00 94 LYS A O 1
ATOM 781 N N . ILE A 1 95 ? 3.256 4.004 -4.312 1.00 97.06 95 ILE A N 1
ATOM 782 C CA . ILE A 1 95 ? 2.988 3.795 -5.741 1.00 97.06 95 ILE A CA 1
ATOM 783 C C . ILE A 1 95 ? 4.291 3.891 -6.533 1.00 97.06 95 ILE A C 1
ATOM 785 O O . ILE A 1 95 ? 4.587 3.007 -7.338 1.00 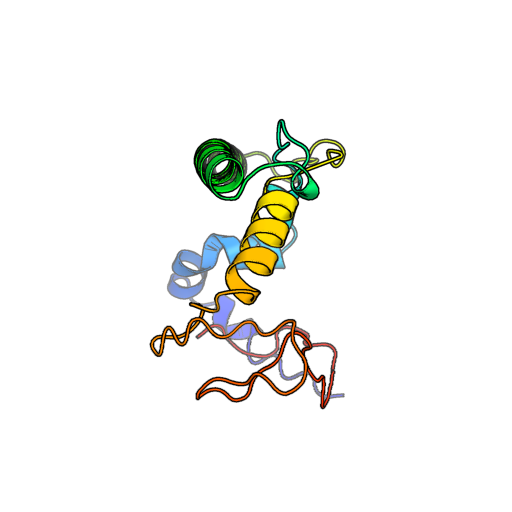97.06 95 ILE A O 1
ATOM 789 N N . GLU A 1 96 ? 5.088 4.929 -6.290 1.00 98.06 96 GLU A N 1
ATOM 790 C CA . GLU A 1 96 ? 6.348 5.128 -6.999 1.00 98.06 96 GLU A CA 1
ATOM 791 C C . GLU A 1 96 ? 7.377 4.038 -6.663 1.00 98.06 96 GLU A C 1
ATOM 793 O O . GLU A 1 96 ? 7.988 3.465 -7.569 1.00 98.06 96 GLU A O 1
ATOM 798 N N . LEU A 1 97 ? 7.500 3.647 -5.388 1.00 97.81 97 LEU A N 1
ATOM 799 C CA . LEU A 1 97 ? 8.312 2.492 -4.989 1.00 97.81 97 LEU A CA 1
ATOM 800 C C . LEU A 1 97 ? 7.876 1.215 -5.716 1.00 97.81 97 LEU A C 1
ATOM 802 O O . LEU A 1 97 ? 8.719 0.514 -6.275 1.00 97.81 97 LEU A O 1
ATOM 806 N N . ALA A 1 98 ? 6.572 0.924 -5.768 1.00 95.94 98 ALA A N 1
ATOM 807 C CA . ALA A 1 98 ? 6.051 -0.253 -6.457 1.00 95.94 98 ALA A CA 1
ATOM 808 C C . ALA A 1 98 ? 6.365 -0.228 -7.964 1.00 95.94 98 ALA A C 1
ATOM 810 O O . ALA A 1 98 ? 6.802 -1.243 -8.512 1.00 95.94 98 ALA A O 1
ATOM 811 N N . LYS A 1 99 ? 6.228 0.929 -8.629 1.00 95.31 99 LYS A N 1
ATOM 812 C CA . LYS A 1 99 ? 6.615 1.110 -10.041 1.00 95.31 99 LYS A CA 1
ATOM 813 C C . LYS A 1 99 ? 8.104 0.839 -10.266 1.00 95.31 99 LYS A C 1
ATOM 815 O O . LYS A 1 99 ? 8.470 0.189 -11.243 1.00 95.31 99 LYS A O 1
ATOM 820 N N . ARG A 1 100 ? 8.979 1.283 -9.360 1.00 96.00 100 ARG A N 1
ATOM 821 C CA . ARG A 1 100 ? 10.428 1.025 -9.450 1.00 96.00 100 ARG A CA 1
ATOM 822 C C . ARG A 1 100 ? 10.774 -0.432 -9.172 1.00 96.00 100 ARG A C 1
ATOM 824 O O . ARG A 1 100 ? 11.556 -1.025 -9.912 1.00 96.00 100 ARG A O 1
ATOM 831 N N . MET A 1 101 ? 10.138 -1.041 -8.174 1.00 95.44 101 MET A N 1
ATOM 832 C CA . MET A 1 101 ? 10.272 -2.472 -7.894 1.00 95.44 101 MET A CA 1
ATOM 833 C C . MET A 1 101 ? 9.828 -3.319 -9.089 1.00 95.44 101 MET A C 1
ATOM 835 O O . MET A 1 101 ? 10.439 -4.345 -9.360 1.00 95.44 101 MET A O 1
ATOM 839 N N . LEU A 1 102 ? 8.822 -2.883 -9.850 1.00 94.75 102 LEU A N 1
ATOM 840 C CA . LEU A 1 102 ? 8.353 -3.571 -11.052 1.00 94.75 102 LEU A CA 1
ATOM 841 C C . LEU A 1 102 ? 9.422 -3.644 -12.165 1.00 94.75 102 LEU A C 1
ATOM 843 O O . LEU A 1 102 ? 9.468 -4.640 -12.894 1.00 94.75 102 LEU A O 1
ATOM 847 N N . LYS A 1 103 ? 10.328 -2.656 -12.244 1.00 95.50 103 LYS A N 1
ATOM 848 C CA . LYS A 1 103 ? 11.482 -2.660 -13.168 1.00 95.50 103 LYS A CA 1
ATOM 849 C C . LYS A 1 103 ? 12.581 -3.651 -12.772 1.00 95.50 103 LYS A C 1
ATOM 851 O O . LYS A 1 103 ? 13.410 -4.029 -13.591 1.00 95.50 103 LYS A O 1
ATOM 856 N N . ARG A 1 104 ? 12.583 -4.114 -11.521 1.00 95.50 104 ARG A N 1
ATOM 857 C CA . ARG A 1 104 ? 13.472 -5.170 -11.019 1.00 95.50 104 ARG A CA 1
ATOM 858 C C . ARG A 1 104 ? 12.677 -6.119 -10.124 1.00 95.50 104 ARG A C 1
ATOM 860 O O . ARG A 1 104 ? 12.950 -6.257 -8.934 1.00 95.50 104 ARG A O 1
ATOM 867 N N . CYS A 1 105 ? 11.672 -6.764 -10.720 1.00 94.88 105 CYS A N 1
ATOM 868 C CA . CYS A 1 105 ? 10.567 -7.402 -10.002 1.00 94.88 105 CYS A CA 1
ATOM 869 C C . CYS A 1 105 ? 11.006 -8.391 -8.905 1.00 94.88 105 CYS A C 1
ATOM 871 O O . CYS A 1 105 ? 11.653 -9.410 -9.175 1.00 94.88 105 CYS A O 1
ATOM 873 N N . SER A 1 106 ? 10.561 -8.111 -7.677 1.00 94.25 106 SER A N 1
ATOM 874 C CA . SER A 1 106 ? 10.782 -8.915 -6.468 1.00 94.25 106 SER A CA 1
ATOM 875 C C . SER A 1 106 ? 9.486 -9.268 -5.715 1.00 94.25 106 SER A C 1
ATOM 877 O O . SER A 1 106 ? 9.546 -9.683 -4.566 1.00 94.25 106 SER A O 1
ATOM 879 N N . PHE A 1 107 ? 8.316 -9.141 -6.356 1.00 92.50 107 PHE A N 1
ATOM 880 C CA . PHE A 1 107 ? 7.003 -9.324 -5.709 1.00 92.50 107 PHE A CA 1
ATOM 881 C C . PHE A 1 107 ? 6.616 -10.771 -5.376 1.00 92.50 107 PHE A C 1
ATOM 883 O O . PHE A 1 107 ? 5.653 -10.987 -4.652 1.00 92.50 107 PHE A O 1
ATOM 890 N N . CYS A 1 108 ? 7.319 -11.760 -5.924 1.00 92.25 108 CYS A N 1
ATOM 891 C CA . CYS A 1 108 ? 7.096 -13.172 -5.614 1.00 92.25 108 CYS A CA 1
ATOM 892 C C . CYS A 1 108 ? 8.411 -13.827 -5.196 1.00 92.25 108 CYS A C 1
ATOM 894 O O . CYS A 1 108 ? 9.490 -13.310 -5.507 1.00 92.25 108 CYS A O 1
ATOM 896 N N . GLU A 1 109 ? 8.319 -14.999 -4.573 1.00 95.00 109 GLU A N 1
ATOM 897 C CA . GLU A 1 109 ? 9.474 -15.726 -4.029 1.00 95.00 109 GLU A CA 1
ATOM 898 C C . GLU A 1 109 ? 10.545 -16.070 -5.069 1.00 95.00 109 GLU A C 1
ATOM 900 O O . GLU A 1 109 ? 11.724 -16.158 -4.740 1.00 95.00 109 GLU A O 1
ATOM 905 N N . TRP A 1 110 ? 10.181 -16.149 -6.353 1.00 94.25 110 TRP A N 1
ATOM 906 C CA . TRP A 1 110 ? 11.146 -16.335 -7.441 1.00 94.25 110 TRP A CA 1
ATOM 907 C C . TRP A 1 110 ? 12.163 -15.198 -7.564 1.00 94.25 110 TRP A C 1
ATOM 909 O O . TRP A 1 110 ? 13.222 -15.402 -8.151 1.00 94.25 110 TRP A O 1
ATOM 919 N N . ARG A 1 111 ? 11.825 -13.984 -7.097 1.00 93.50 111 ARG A N 1
ATOM 920 C CA . ARG A 1 111 ? 12.688 -12.787 -7.134 1.00 93.50 111 ARG A CA 1
ATOM 921 C C . ARG A 1 111 ? 13.422 -12.616 -8.469 1.00 93.50 111 ARG A C 1
ATOM 923 O O . ARG A 1 111 ? 14.612 -12.321 -8.508 1.00 93.50 111 ARG A O 1
ATOM 930 N N . CYS A 1 112 ? 12.698 -12.805 -9.573 1.00 94.50 112 CYS A N 1
ATOM 931 C CA . CYS A 1 112 ? 13.278 -12.937 -10.912 1.00 94.50 112 CYS A CA 1
ATOM 932 C C . CYS A 1 112 ? 14.024 -11.693 -11.424 1.00 94.50 112 CYS A C 1
ATOM 934 O O . CYS A 1 112 ? 14.742 -11.798 -12.411 1.00 94.50 112 CYS A O 1
ATOM 936 N N . ARG A 1 113 ? 13.830 -10.514 -10.807 1.00 95.81 113 ARG A N 1
ATOM 937 C CA . ARG A 1 113 ? 14.459 -9.230 -11.175 1.00 95.81 113 ARG A CA 1
ATOM 938 C C . ARG A 1 113 ? 14.201 -8.766 -12.613 1.00 95.81 113 ARG A C 1
ATOM 940 O O . ARG A 1 113 ? 14.811 -7.799 -13.051 1.00 95.81 113 ARG A O 1
ATOM 947 N N . VAL A 1 114 ? 13.285 -9.419 -13.325 1.00 96.31 114 VAL A N 1
ATOM 948 C CA . VAL A 1 114 ? 12.868 -9.036 -14.675 1.00 96.31 114 VAL A CA 1
ATOM 949 C C . VAL A 1 114 ? 12.199 -7.667 -14.632 1.00 96.31 114 VAL A C 1
ATOM 951 O O . VAL A 1 114 ? 11.325 -7.438 -13.792 1.00 96.31 114 VAL A O 1
ATOM 954 N N . ASP A 1 115 ? 12.580 -6.802 -15.568 1.00 96.31 115 ASP A N 1
ATOM 955 C CA . ASP A 1 115 ? 11.873 -5.555 -15.840 1.00 96.31 115 ASP A CA 1
ATOM 956 C C . ASP A 1 115 ? 10.563 -5.850 -16.570 1.00 96.31 115 ASP A C 1
ATOM 958 O O . ASP A 1 115 ? 10.576 -6.300 -17.716 1.00 96.31 115 ASP A O 1
ATOM 962 N N . ARG A 1 116 ? 9.435 -5.632 -15.887 1.00 94.12 116 ARG A N 1
ATOM 963 C CA . ARG A 1 116 ? 8.097 -5.910 -16.431 1.00 94.12 116 ARG A CA 1
ATOM 964 C C . ARG A 1 116 ? 7.541 -4.785 -17.293 1.00 94.12 116 ARG A C 1
ATOM 966 O O . ARG A 1 116 ? 6.496 -4.995 -17.905 1.00 94.12 116 ARG A O 1
ATOM 973 N N . THR A 1 117 ? 8.212 -3.635 -17.324 1.00 93.56 117 THR A N 1
ATOM 974 C CA . THR A 1 117 ? 7.828 -2.494 -18.166 1.00 93.56 117 THR A CA 1
ATOM 975 C C . THR A 1 117 ? 8.291 -2.670 -19.612 1.00 93.56 117 THR A C 1
ATOM 977 O O . THR A 1 117 ? 7.782 -2.022 -20.519 1.00 93.56 117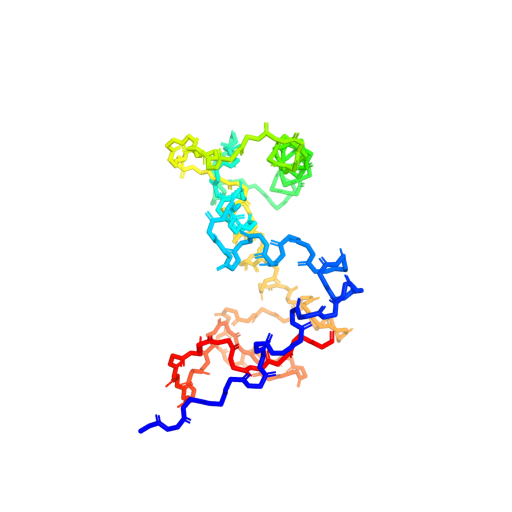 THR A O 1
ATOM 980 N N . VAL A 1 118 ? 9.219 -3.603 -19.856 1.00 93.88 118 VAL A N 1
ATOM 981 C CA . VAL A 1 118 ? 9.659 -3.974 -21.203 1.00 93.88 118 VAL A CA 1
ATOM 982 C C . VAL A 1 118 ? 8.760 -5.075 -21.762 1.00 93.88 118 VAL A C 1
ATOM 984 O O . VAL A 1 118 ? 8.581 -6.133 -21.150 1.00 93.88 118 VAL A O 1
ATOM 987 N N . GLU A 1 119 ? 8.220 -4.847 -22.956 1.00 90.06 119 GLU A N 1
ATOM 988 C CA . GLU A 1 119 ? 7.383 -5.819 -23.654 1.00 90.06 119 GLU A CA 1
ATOM 989 C C . GLU A 1 119 ? 8.103 -7.169 -23.845 1.00 90.06 119 GLU A C 1
ATOM 991 O O . GLU A 1 119 ? 9.320 -7.246 -24.009 1.00 90.06 119 GLU A O 1
ATOM 996 N N . GLY A 1 120 ? 7.355 -8.271 -23.737 1.00 88.00 120 GLY A N 1
ATOM 997 C CA . GLY A 1 120 ? 7.892 -9.633 -23.848 1.00 88.00 120 GLY A CA 1
ATOM 998 C C . GLY A 1 120 ? 8.728 -10.125 -22.654 1.00 88.00 120 GLY A C 1
ATOM 999 O O . GLY A 1 120 ? 8.879 -11.336 -22.484 1.00 88.00 120 GLY A O 1
ATOM 1000 N N . LYS A 1 121 ? 9.212 -9.249 -21.760 1.00 91.81 121 LYS A N 1
ATOM 1001 C CA . LYS A 1 121 ? 10.004 -9.666 -20.592 1.00 91.81 121 LYS A CA 1
ATOM 1002 C C . LYS A 1 121 ? 9.129 -10.240 -19.479 1.00 91.81 121 LYS A C 1
ATOM 1004 O O . LYS A 1 121 ? 8.432 -9.528 -18.756 1.00 91.81 121 LYS A O 1
ATOM 1009 N N . ARG A 1 122 ? 9.185 -11.565 -19.307 1.00 91.50 122 ARG A N 1
ATOM 1010 C CA . ARG A 1 122 ? 8.372 -12.308 -18.334 1.00 91.50 122 ARG A CA 1
ATOM 1011 C C . ARG A 1 122 ? 9.221 -13.268 -17.500 1.00 91.50 122 ARG A C 1
ATOM 1013 O O . ARG A 1 122 ? 9.954 -14.088 -18.035 1.00 91.50 122 ARG A O 1
ATOM 1020 N N . GLY A 1 123 ? 9.079 -13.195 -16.179 1.00 91.88 123 GLY A N 1
ATOM 1021 C CA . GLY A 1 123 ? 9.583 -14.206 -15.243 1.00 91.88 123 GLY A CA 1
ATOM 1022 C C . GLY A 1 123 ? 8.652 -15.419 -15.134 1.00 91.88 123 GLY A C 1
ATOM 1023 O O . GLY A 1 123 ? 7.666 -15.520 -15.865 1.00 91.88 123 GLY A O 1
ATOM 1024 N N . ALA A 1 124 ? 8.924 -16.306 -14.172 1.00 92.12 124 ALA A N 1
ATOM 1025 C CA . ALA A 1 124 ? 8.180 -17.556 -13.972 1.00 92.12 124 ALA A CA 1
ATOM 1026 C C . ALA A 1 124 ? 6.655 -17.361 -13.853 1.00 92.12 124 ALA A C 1
ATOM 1028 O O . ALA A 1 124 ? 5.896 -18.126 -14.434 1.00 92.12 124 ALA A O 1
ATOM 1029 N N . CYS A 1 125 ? 6.203 -16.283 -13.201 1.00 92.12 125 CYS A N 1
ATOM 1030 C CA . CYS A 1 125 ? 4.778 -15.966 -13.042 1.00 92.12 125 CYS A CA 1
ATOM 1031 C C . CYS A 1 125 ? 4.060 -15.495 -14.322 1.00 92.12 125 CYS A C 1
ATOM 1033 O O . CYS A 1 125 ? 2.854 -15.292 -14.289 1.00 92.12 125 CYS A O 1
ATOM 1035 N N . LYS A 1 126 ? 4.782 -15.228 -15.422 1.00 91.75 126 LYS A N 1
ATOM 1036 C CA . LYS A 1 126 ? 4.247 -14.733 -16.712 1.00 91.75 126 LYS A CA 1
ATOM 1037 C C . LYS A 1 126 ? 3.471 -13.398 -16.683 1.00 91.75 126 LYS A C 1
ATOM 1039 O O . LYS A 1 126 ? 3.042 -12.917 -17.731 1.00 91.75 126 LYS A O 1
ATOM 1044 N N . LEU A 1 127 ? 3.394 -12.724 -15.535 1.00 90.50 127 LEU A N 1
ATOM 1045 C CA . LEU A 1 127 ? 2.763 -11.403 -15.387 1.00 90.50 127 LEU A CA 1
ATOM 1046 C C . LEU A 1 127 ? 3.571 -10.269 -16.047 1.00 90.50 127 LEU A C 1
ATOM 1048 O O . LEU A 1 127 ? 4.787 -10.378 -16.206 1.00 90.50 127 LEU A O 1
ATOM 1052 N N . GLY A 1 128 ? 2.898 -9.192 -16.450 1.00 90.75 128 GLY A N 1
ATOM 1053 C CA . GLY A 1 128 ? 3.500 -7.993 -17.057 1.00 90.75 128 GLY A CA 1
ATOM 1054 C C . GLY A 1 128 ? 3.256 -6.770 -16.184 1.00 90.75 128 GLY A C 1
ATOM 1055 O O . GLY A 1 128 ? 2.883 -6.927 -15.025 1.00 90.75 128 GLY A O 1
ATOM 1056 N N . GLU A 1 129 ? 3.435 -5.563 -16.727 1.00 91.56 129 GLU A N 1
ATOM 1057 C CA . GLU A 1 129 ? 3.056 -4.339 -16.002 1.00 91.56 129 GLU A CA 1
ATOM 1058 C C . GLU A 1 129 ? 1.536 -4.145 -15.897 1.00 91.56 129 GLU A C 1
ATOM 1060 O O . GLU A 1 129 ? 1.050 -3.571 -14.927 1.00 91.56 129 GLU A O 1
ATOM 1065 N N . LYS A 1 130 ? 0.785 -4.620 -16.900 1.00 88.88 130 LYS A N 1
ATOM 1066 C CA . LYS A 1 130 ? -0.665 -4.443 -16.982 1.00 88.88 130 LYS A CA 1
ATOM 1067 C C . LYS A 1 130 ? -1.378 -5.632 -16.355 1.00 88.88 130 LYS A C 1
ATOM 1069 O O . LYS A 1 130 ? -1.038 -6.786 -16.629 1.00 88.88 130 LYS A O 1
ATOM 1074 N N . SER A 1 131 ? -2.404 -5.334 -15.570 1.00 82.31 131 SER A N 1
ATOM 1075 C CA . SER A 1 131 ? -3.389 -6.319 -15.130 1.00 82.31 131 SER A CA 1
ATOM 1076 C C . SER A 1 131 ? -4.432 -6.524 -16.225 1.00 82.31 131 SER A C 1
ATOM 1078 O O . SER A 1 131 ? -4.926 -5.554 -16.799 1.00 82.31 131 SER A O 1
ATOM 1080 N N . PHE A 1 132 ? -4.789 -7.778 -16.496 1.00 82.44 132 PHE A N 1
ATOM 1081 C CA . PHE A 1 132 ? -5.899 -8.115 -17.385 1.00 82.44 132 PHE A CA 1
ATOM 1082 C C . PHE A 1 132 ? -7.146 -8.367 -16.539 1.00 82.44 132 PHE A C 1
ATOM 1084 O O . PHE A 1 132 ? -7.143 -9.245 -15.677 1.00 82.44 132 PHE A O 1
ATOM 1091 N N . VAL A 1 133 ? -8.202 -7.590 -16.772 1.00 82.12 133 VAL A N 1
ATOM 1092 C CA . VAL A 1 133 ? -9.503 -7.799 -16.128 1.00 82.12 133 VAL A CA 1
ATOM 1093 C C . VAL A 1 133 ? -10.326 -8.701 -17.039 1.00 82.12 133 VAL A C 1
ATOM 1095 O O . VAL A 1 133 ? -10.719 -8.283 -18.122 1.00 82.12 133 VAL A O 1
ATOM 1098 N N . SER A 1 134 ? -10.548 -9.946 -16.617 1.00 85.00 134 SER A N 1
ATOM 1099 C CA . SER A 1 134 ? -11.392 -10.898 -17.357 1.00 85.00 134 SER A CA 1
ATOM 1100 C C . SER A 1 134 ? -12.880 -10.614 -17.127 1.00 85.00 134 SER A C 1
ATOM 1102 O O . SER A 1 134 ? -13.670 -10.538 -18.062 1.00 85.00 134 SER A O 1
ATOM 1104 N N . THR A 1 135 ? -13.256 -10.392 -15.868 1.00 86.31 135 THR A N 1
ATOM 1105 C CA . THR A 1 135 ? -14.628 -10.110 -15.437 1.00 86.31 135 THR A CA 1
ATOM 1106 C C . THR A 1 135 ? -14.608 -9.144 -14.266 1.00 86.31 135 THR A C 1
ATOM 1108 O O . THR A 1 135 ? -13.672 -9.160 -13.464 1.00 86.31 135 THR A O 1
ATOM 1111 N N . TRP A 1 136 ? -15.663 -8.347 -14.127 1.00 83.19 136 TRP A N 1
ATOM 1112 C CA . TRP A 1 136 ? -15.871 -7.504 -12.958 1.00 83.19 136 TRP A CA 1
ATOM 1113 C C . TRP A 1 136 ? -17.343 -7.547 -12.550 1.00 83.19 136 TRP A C 1
ATOM 1115 O O . TRP A 1 136 ? -18.231 -7.647 -13.395 1.00 83.19 136 TRP A O 1
ATOM 1125 N N . PHE A 1 137 ? -17.591 -7.473 -11.251 1.00 83.56 137 PHE A N 1
ATOM 1126 C CA . PHE A 1 137 ? -18.920 -7.356 -10.671 1.00 83.56 137 PHE A CA 1
ATOM 1127 C C . PHE A 1 137 ? -18.818 -6.519 -9.398 1.00 83.56 137 PHE A C 1
ATOM 1129 O O . PHE A 1 137 ? -17.761 -6.459 -8.765 1.00 83.56 137 PHE A O 1
ATOM 1136 N N . HIS A 1 138 ? -19.910 -5.853 -9.025 1.00 75.12 138 HIS A N 1
ATOM 1137 C CA . HIS A 1 138 ? -19.995 -5.221 -7.714 1.00 75.12 138 HIS A CA 1
ATOM 1138 C C . HIS A 1 138 ? -19.997 -6.313 -6.646 1.00 75.12 138 HIS A C 1
ATOM 1140 O O . HIS A 1 138 ? -20.922 -7.118 -6.575 1.00 75.12 138 HIS A O 1
ATOM 1146 N N . HIS A 1 139 ? -18.946 -6.353 -5.832 1.00 70.19 139 HIS A N 1
ATOM 1147 C CA . HIS A 1 139 ? -18.883 -7.245 -4.687 1.00 70.19 139 HIS A CA 1
ATOM 1148 C C . HIS A 1 139 ? -19.496 -6.538 -3.475 1.00 70.19 139 HIS A C 1
ATOM 1150 O O . HIS A 1 139 ? -18.912 -5.592 -2.949 1.00 70.19 139 HIS A O 1
ATOM 1156 N N . TYR A 1 140 ? -20.665 -6.996 -3.028 1.00 70.38 140 TYR A N 1
ATOM 1157 C CA . TYR A 1 140 ? -21.383 -6.405 -1.890 1.00 70.38 140 TYR A CA 1
ATOM 1158 C C . TYR A 1 140 ? -20.850 -6.855 -0.518 1.00 70.38 140 TYR A C 1
ATOM 1160 O O . TYR A 1 140 ? -21.430 -6.504 0.505 1.00 70.38 140 TYR A O 1
ATOM 1168 N N . GLY A 1 141 ? -19.757 -7.628 -0.473 1.00 71.50 141 GLY A N 1
ATOM 1169 C CA . GLY A 1 141 ? -19.263 -8.220 0.776 1.00 71.50 141 GLY A CA 1
ATOM 1170 C C . GLY A 1 141 ? -20.096 -9.425 1.221 1.00 71.50 141 GLY A C 1
ATOM 1171 O O . GLY A 1 141 ? -20.380 -9.581 2.401 1.00 71.50 141 GLY A O 1
ATOM 1172 N N . GLU A 1 142 ? -20.529 -10.252 0.268 1.00 70.75 142 GLU A N 1
ATOM 1173 C CA . GLU A 1 142 ? -21.411 -11.407 0.507 1.00 70.75 142 GLU A CA 1
ATOM 1174 C C . GLU A 1 142 ? -20.676 -12.594 1.165 1.00 70.75 142 GLU A C 1
ATOM 1176 O O . GLU A 1 142 ? -21.294 -13.462 1.799 1.00 70.75 142 GLU A O 1
ATOM 1181 N N . GLU A 1 143 ? -19.347 -12.612 1.040 1.00 73.06 143 GLU A N 1
ATOM 1182 C CA . GLU A 1 143 ? -18.452 -13.631 1.584 1.00 73.06 143 GLU A CA 1
ATOM 1183 C C . GLU A 1 143 ? -18.107 -13.357 3.061 1.00 73.06 143 GLU A C 1
ATOM 1185 O O . GLU A 1 143 ? -17.772 -12.222 3.417 1.00 73.06 143 GLU A O 1
ATOM 1190 N N . PRO A 1 144 ? -18.165 -14.374 3.943 1.00 69.25 144 PRO A N 1
ATOM 1191 C CA . PRO A 1 144 ? -17.677 -14.231 5.307 1.00 69.25 144 PRO A CA 1
ATOM 1192 C C . PRO A 1 144 ? -16.153 -14.014 5.307 1.00 69.25 144 PRO A C 1
ATOM 1194 O O . PRO A 1 144 ? -15.454 -14.537 4.436 1.00 69.25 144 PRO A O 1
ATOM 1197 N N . PRO A 1 145 ? -15.611 -13.269 6.283 1.00 69.56 145 PRO A N 1
ATOM 1198 C CA . PRO A 1 145 ? -14.172 -13.119 6.416 1.00 69.56 145 PRO A CA 1
ATOM 1199 C C . PRO A 1 145 ? -13.501 -14.473 6.708 1.00 69.56 145 PRO A C 1
ATOM 1201 O O . PRO A 1 145 ? -14.029 -15.263 7.493 1.00 69.56 145 PRO A O 1
ATOM 1204 N N . LEU A 1 146 ? -12.353 -14.711 6.059 1.00 60.50 146 LEU A N 1
ATOM 1205 C CA . LEU A 1 146 ? -11.529 -15.924 6.184 1.00 60.50 146 LEU A CA 1
ATOM 1206 C C . LEU A 1 146 ? -10.955 -16.117 7.596 1.00 60.50 146 LEU A C 1
ATOM 1208 O O . LEU A 1 146 ? -10.492 -15.114 8.193 1.00 60.50 146 LEU A O 1
#